Protein AF-A0A2A7HQU2-F1 (afdb_monomer_lite)

pLDDT: mean 87.94, std 14.04, range [43.0, 98.44]

Secondary structure (DSSP, 8-state):
----HHHHHHHHHHHHTTS-HHHHHHHS-HHHHHHHHHHHHHHHHT--HHHHHHHHHHHHHHHHHHHHHHHHHHHHHHTT--

Sequence (82 aa):
MQLTKLEKAIAIGTILSAVTEEELKEYVALEKLQLLVKEIDVLARNTTPNVKKEADISLINKLIDSFLEESKLVESNETIQN

Organism: Bacillus cereus (NCBI:txid1396)

Radius of gyration: 17.2 Å; chains: 1; bounding 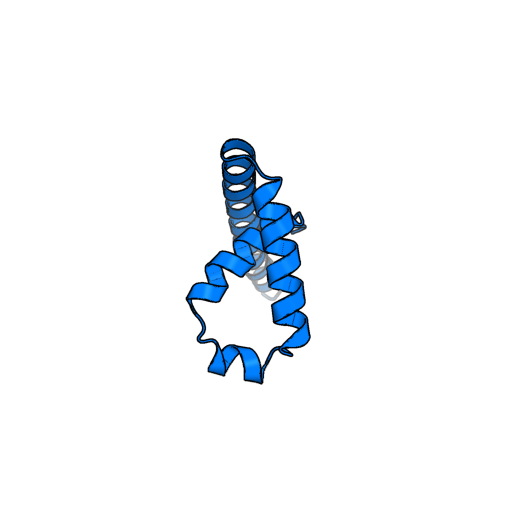box: 51×17×35 Å

Foldseek 3Di:
DDADPLLVLVVCVVCVVVDDPVRCVVPDPPVVVVVSVVSSVVVVVVADPVNNVVSVVVSVVVVVVVVVVVVVVVVVVVVVPD

Structure (mmCIF, N/CA/C/O backbone):
data_AF-A0A2A7HQU2-F1
#
_entry.id   AF-A0A2A7HQU2-F1
#
loop_
_atom_site.group_PDB
_atom_site.id
_atom_site.type_symbol
_atom_site.label_atom_id
_atom_site.label_alt_id
_atom_site.label_comp_id
_atom_site.label_asym_id
_atom_site.label_entity_id
_atom_site.label_seq_id
_atom_site.pdbx_PDB_ins_code
_atom_site.Cartn_x
_atom_site.Cartn_y
_atom_site.Cartn_z
_atom_site.occupancy
_atom_site.B_iso_or_equiv
_atom_site.auth_seq_id
_atom_site.auth_comp_id
_atom_site.auth_asym_id
_atom_site.auth_atom_id
_atom_site.pdbx_PDB_model_num
ATOM 1 N N . MET A 1 1 ? 12.639 -6.021 -1.922 1.00 86.50 1 MET A N 1
ATOM 2 C CA . MET A 1 1 ? 11.864 -5.449 -0.790 1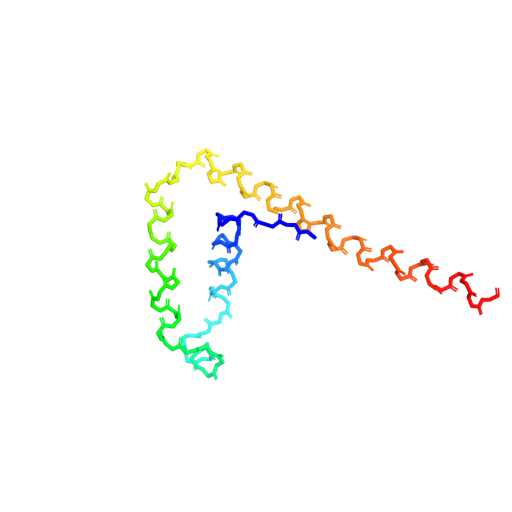.00 86.50 1 MET A CA 1
ATOM 3 C C . MET A 1 1 ? 10.661 -6.325 -0.404 1.00 86.50 1 MET A C 1
ATOM 5 O O . MET A 1 1 ? 9.965 -6.806 -1.289 1.00 86.50 1 MET A O 1
ATOM 9 N N . GLN A 1 2 ? 10.374 -6.498 0.897 1.00 94.69 2 GLN A N 1
ATOM 10 C CA . GLN A 1 2 ? 9.104 -7.064 1.393 1.00 94.69 2 GLN A CA 1
ATOM 11 C C . GLN A 1 2 ? 8.255 -5.977 2.074 1.00 94.69 2 GLN A C 1
ATOM 13 O O . GLN A 1 2 ? 8.722 -5.321 3.004 1.00 94.69 2 GLN A O 1
ATOM 18 N N . LEU A 1 3 ? 7.009 -5.803 1.620 1.00 97.62 3 LEU A N 1
ATOM 19 C CA . LEU A 1 3 ? 6.043 -4.854 2.189 1.00 97.62 3 LEU A CA 1
ATOM 20 C C . LEU A 1 3 ? 4.985 -5.566 3.037 1.00 97.62 3 LEU A C 1
ATOM 22 O O . LEU A 1 3 ? 4.448 -6.607 2.639 1.00 97.62 3 LEU A O 1
ATOM 26 N N . THR A 1 4 ? 4.629 -4.960 4.166 1.00 97.06 4 THR A N 1
ATOM 27 C CA . THR A 1 4 ? 3.488 -5.371 4.990 1.00 97.06 4 THR A CA 1
ATOM 28 C C . THR A 1 4 ? 2.162 -5.104 4.270 1.00 97.06 4 THR A C 1
ATOM 30 O O . THR A 1 4 ? 2.095 -4.375 3.279 1.00 97.06 4 THR A O 1
ATOM 33 N N . LYS A 1 5 ? 1.064 -5.679 4.777 1.00 96.25 5 LYS A N 1
ATOM 34 C CA . LYS A 1 5 ? -0.278 -5.433 4.224 1.00 96.25 5 LYS A CA 1
ATOM 35 C C . LYS A 1 5 ? -0.667 -3.947 4.290 1.00 96.25 5 LYS A C 1
ATOM 37 O O . LYS A 1 5 ? -1.258 -3.448 3.339 1.00 96.25 5 LYS A O 1
ATOM 42 N N . LEU A 1 6 ? -0.293 -3.250 5.367 1.00 97.00 6 LEU A N 1
ATOM 43 C CA . LEU A 1 6 ? -0.545 -1.815 5.540 1.00 97.00 6 LEU A CA 1
ATOM 44 C C . LEU A 1 6 ? 0.262 -0.969 4.560 1.00 97.00 6 LEU A C 1
ATOM 46 O O . LEU A 1 6 ? -0.305 -0.115 3.891 1.00 97.00 6 LEU A O 1
ATOM 50 N N . GLU A 1 7 ? 1.546 -1.264 4.392 1.00 97.75 7 GLU A N 1
ATOM 51 C CA . GLU A 1 7 ? 2.394 -0.565 3.422 1.00 97.75 7 GLU A CA 1
ATOM 52 C C . GLU A 1 7 ? 1.902 -0.756 1.980 1.00 97.75 7 GLU A C 1
ATOM 54 O O . GLU A 1 7 ? 1.853 0.200 1.212 1.00 97.75 7 GLU A O 1
ATOM 59 N N . LYS A 1 8 ? 1.454 -1.968 1.620 1.00 96.75 8 LYS A N 1
ATOM 60 C CA . LYS A 1 8 ? 0.820 -2.221 0.315 1.00 96.75 8 LYS A CA 1
ATOM 61 C C . LYS A 1 8 ? -0.457 -1.400 0.141 1.00 96.75 8 LYS A C 1
ATOM 63 O O . LYS A 1 8 ? -0.649 -0.808 -0.914 1.00 96.75 8 LYS A O 1
ATOM 68 N N . ALA A 1 9 ? -1.316 -1.356 1.160 1.00 95.69 9 ALA A N 1
ATOM 69 C CA . ALA A 1 9 ? -2.549 -0.574 1.120 1.00 95.69 9 ALA A CA 1
ATOM 70 C C . ALA A 1 9 ? -2.273 0.928 0.957 1.00 95.69 9 ALA A C 1
ATOM 72 O O . ALA A 1 9 ? -2.941 1.578 0.158 1.00 95.69 9 ALA A O 1
ATOM 73 N N . ILE A 1 10 ? -1.269 1.458 1.665 1.00 95.12 10 ILE A N 1
ATOM 74 C CA . ILE A 1 10 ? -0.828 2.853 1.539 1.00 95.12 10 ILE A CA 1
ATOM 75 C C . ILE A 1 10 ? -0.348 3.123 0.110 1.00 95.12 10 ILE A C 1
ATOM 77 O O . ILE A 1 10 ? -0.871 4.026 -0.534 1.00 95.12 10 ILE A O 1
ATOM 81 N N . ALA A 1 11 ? 0.576 2.308 -0.412 1.00 95.69 11 ALA A N 1
ATOM 82 C CA . ALA A 1 11 ? 1.116 2.481 -1.760 1.00 95.69 11 ALA A CA 1
ATOM 83 C C . ALA A 1 11 ? 0.015 2.462 -2.831 1.00 95.69 11 ALA A C 1
ATOM 85 O O . ALA A 1 11 ? -0.046 3.365 -3.663 1.00 95.69 11 ALA A O 1
ATOM 86 N N . ILE A 1 12 ? -0.886 1.473 -2.770 1.00 93.88 12 ILE A N 1
ATOM 87 C CA . ILE A 1 12 ? -2.037 1.362 -3.675 1.00 93.88 12 ILE A CA 1
ATOM 88 C C . ILE A 1 12 ? -2.926 2.604 -3.555 1.00 93.88 12 ILE A C 1
ATOM 90 O O . ILE A 1 12 ? -3.246 3.208 -4.571 1.00 93.88 12 ILE A O 1
ATOM 94 N N . GLY A 1 13 ? -3.313 3.007 -2.341 1.00 90.62 13 GLY A N 1
ATOM 95 C CA . GLY A 1 13 ? -4.191 4.161 -2.132 1.00 90.62 13 GLY A CA 1
ATOM 96 C C . GLY A 1 13 ? -3.603 5.465 -2.677 1.00 90.62 13 GLY A C 1
ATOM 97 O O . GLY A 1 13 ? -4.328 6.269 -3.258 1.00 90.62 13 GLY A O 1
ATOM 98 N N . THR A 1 14 ? -2.287 5.650 -2.550 1.00 91.44 14 THR A N 1
ATOM 99 C CA . THR A 1 14 ? -1.577 6.804 -3.109 1.00 91.44 14 THR A CA 1
ATOM 100 C C . THR A 1 14 ? -1.623 6.813 -4.637 1.00 91.44 14 THR A C 1
ATOM 102 O O . THR A 1 14 ? -2.026 7.820 -5.218 1.00 91.44 14 THR A O 1
ATOM 105 N N . ILE A 1 15 ? -1.266 5.707 -5.301 1.00 91.38 15 ILE A N 1
ATOM 106 C CA . ILE A 1 15 ? -1.232 5.657 -6.775 1.00 91.38 15 ILE A CA 1
ATOM 107 C C . ILE A 1 15 ? -2.627 5.632 -7.407 1.00 91.38 15 ILE A C 1
ATOM 109 O O . ILE A 1 15 ? -2.780 6.081 -8.538 1.00 91.38 15 ILE A O 1
ATOM 113 N N . LEU A 1 16 ? -3.649 5.152 -6.686 1.00 86.88 16 LEU A N 1
ATOM 114 C CA . LEU A 1 16 ? -5.022 5.084 -7.196 1.00 86.88 16 LEU A CA 1
ATOM 115 C C . LEU A 1 16 ? -5.546 6.470 -7.587 1.00 86.88 16 LEU A C 1
ATOM 117 O O . LEU A 1 16 ? -6.291 6.596 -8.548 1.00 86.88 16 LEU A O 1
ATOM 121 N N . SER A 1 17 ? -5.119 7.512 -6.865 1.00 80.38 17 SER A N 1
ATOM 122 C CA . SER A 1 17 ? -5.491 8.903 -7.151 1.00 80.38 17 SER A CA 1
ATOM 123 C C . SER A 1 17 ? -4.972 9.432 -8.494 1.00 80.38 17 SER A C 1
ATOM 125 O O . SER A 1 17 ? -5.458 10.457 -8.966 1.00 80.38 17 SER A O 1
ATOM 127 N N . ALA A 1 18 ? -4.008 8.744 -9.112 1.00 89.50 18 ALA A N 1
ATOM 128 C CA . ALA A 1 18 ? -3.405 9.139 -10.379 1.00 89.50 18 ALA A CA 1
ATOM 129 C C . ALA A 1 18 ? -4.074 8.499 -11.609 1.00 89.50 18 ALA A C 1
ATOM 131 O O . ALA A 1 18 ? -3.690 8.829 -12.727 1.00 89.50 18 ALA A O 1
ATOM 132 N N . VAL A 1 19 ? -5.036 7.586 -11.422 1.00 89.81 19 VAL A N 1
ATOM 133 C CA . VAL A 1 19 ? -5.677 6.826 -12.509 1.00 89.81 19 VAL A CA 1
ATOM 134 C C . VAL A 1 19 ? -7.190 6.977 -12.409 1.00 89.81 19 VAL A C 1
ATOM 136 O O . VAL A 1 19 ? -7.757 6.880 -11.319 1.00 89.81 19 VAL A O 1
ATOM 139 N N . THR A 1 20 ? -7.863 7.211 -13.535 1.00 87.62 20 THR A N 1
ATOM 140 C CA . THR A 1 20 ? -9.328 7.280 -13.540 1.00 87.62 20 THR A CA 1
ATOM 141 C C . THR A 1 20 ? -9.946 5.896 -13.344 1.00 87.62 20 THR A C 1
ATOM 143 O O . THR A 1 20 ? -9.350 4.858 -13.633 1.00 87.62 20 THR A O 1
ATOM 146 N N . GLU A 1 21 ? -11.185 5.862 -12.857 1.00 83.81 21 GLU A N 1
ATOM 147 C CA . GLU A 1 21 ? -11.914 4.604 -12.693 1.00 83.81 21 GLU A CA 1
ATOM 148 C C . GLU A 1 21 ? -12.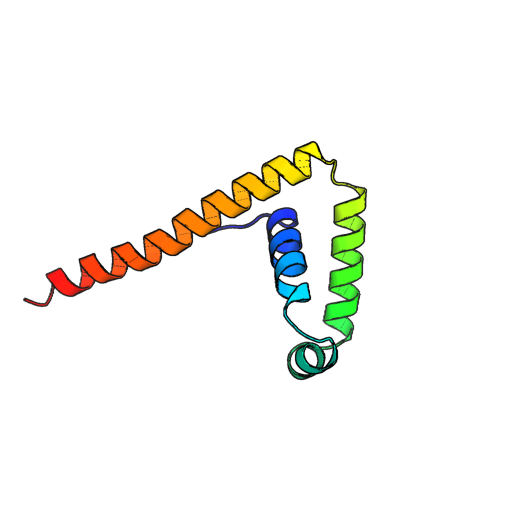123 3.875 -14.034 1.00 83.81 21 GLU A C 1
ATOM 150 O O . GLU A 1 21 ? -12.087 2.645 -14.070 1.00 83.81 21 GLU A O 1
ATOM 155 N N . GLU A 1 22 ? -12.330 4.618 -15.125 1.00 87.44 22 GLU A N 1
ATOM 156 C CA . GLU A 1 22 ? -12.507 4.067 -16.474 1.00 87.44 22 GLU A CA 1
ATOM 157 C C . GLU A 1 22 ? -11.231 3.382 -16.965 1.00 87.44 22 GLU A C 1
ATOM 159 O O . GLU A 1 22 ? -11.283 2.200 -17.296 1.00 87.44 22 GLU A O 1
ATOM 164 N N . GLU A 1 23 ? -10.083 4.062 -16.891 1.00 90.38 23 GLU A N 1
ATOM 165 C CA . GLU A 1 23 ? -8.782 3.479 -17.245 1.00 90.38 23 GLU A CA 1
ATOM 166 C C . GLU A 1 23 ? -8.473 2.249 -16.385 1.00 90.38 23 GLU A C 1
ATOM 168 O O . GLU A 1 23 ? -8.026 1.222 -16.886 1.00 90.38 23 GLU A O 1
ATOM 173 N N . LEU A 1 24 ? -8.749 2.305 -15.080 1.00 88.94 24 LEU A N 1
ATOM 174 C CA . LEU A 1 24 ? -8.432 1.204 -14.175 1.00 88.94 24 LEU A CA 1
ATOM 175 C C . LEU A 1 24 ? -9.253 -0.064 -14.472 1.00 88.94 24 LEU A C 1
ATOM 177 O O . LEU A 1 24 ? -8.728 -1.175 -14.355 1.00 88.94 24 LEU A O 1
ATOM 181 N N . LYS A 1 25 ? -10.522 0.086 -14.870 1.00 87.25 25 LYS A N 1
ATOM 182 C CA . LYS A 1 25 ? -11.422 -1.032 -15.202 1.00 87.25 25 LYS A CA 1
ATOM 183 C C . LYS A 1 25 ? -11.004 -1.797 -16.458 1.00 87.25 25 LYS A C 1
ATOM 185 O O . LYS A 1 25 ? -11.365 -2.966 -16.581 1.00 87.25 25 LYS A O 1
ATOM 190 N N . GLU A 1 26 ? -10.238 -1.185 -17.361 1.00 91.25 26 GLU A N 1
ATOM 191 C CA . GLU A 1 26 ? -9.709 -1.864 -18.554 1.00 91.25 26 GLU A CA 1
ATOM 192 C C . GLU A 1 26 ? -8.645 -2.916 -18.205 1.00 91.25 26 GLU A C 1
ATOM 194 O O . GLU A 1 26 ? -8.524 -3.934 -18.889 1.00 91.25 26 GLU A O 1
ATOM 199 N N . TYR A 1 27 ? -7.904 -2.710 -17.111 1.00 90.12 27 TYR A N 1
ATOM 200 C CA . TYR A 1 27 ? -6.789 -3.574 -16.702 1.00 90.12 27 TYR A CA 1
ATOM 201 C C . TYR A 1 27 ? -7.087 -4.403 -15.448 1.00 90.12 27 TYR A C 1
ATOM 203 O O . TYR A 1 27 ? -6.450 -5.434 -15.210 1.00 90.12 27 TYR A O 1
ATOM 211 N N . VAL A 1 28 ? -8.045 -3.972 -14.621 1.00 90.44 28 VAL A N 1
ATOM 212 C CA . VAL A 1 28 ? -8.368 -4.607 -13.342 1.00 90.44 28 VAL A CA 1
ATOM 213 C C . VAL A 1 28 ? -9.854 -4.935 -13.268 1.00 90.44 28 VAL A C 1
ATOM 215 O O . VAL A 1 28 ? -10.710 -4.058 -13.321 1.00 90.44 28 VAL A O 1
ATOM 218 N N . ALA A 1 29 ? -10.156 -6.221 -13.063 1.00 92.69 29 ALA A N 1
ATOM 219 C CA . ALA A 1 29 ? -11.521 -6.697 -12.866 1.00 92.69 29 ALA A CA 1
ATOM 220 C C . ALA A 1 29 ? -12.215 -5.961 -11.708 1.00 92.69 29 ALA A C 1
ATOM 222 O O . ALA A 1 29 ? -11.652 -5.826 -10.613 1.00 92.69 29 ALA A O 1
ATOM 223 N N . LEU A 1 30 ? -13.461 -5.538 -11.932 1.00 88.56 30 LEU A N 1
ATOM 224 C CA . LEU A 1 30 ? -14.234 -4.751 -10.973 1.00 88.56 30 LEU A CA 1
ATOM 225 C C . LEU A 1 30 ? -14.391 -5.472 -9.626 1.00 88.56 30 LEU A C 1
ATOM 227 O O . LEU A 1 30 ? -14.315 -4.845 -8.569 1.00 88.56 30 LEU A O 1
ATOM 231 N N . GLU A 1 31 ? -14.529 -6.797 -9.641 1.00 91.81 31 GLU A N 1
ATOM 232 C CA . GLU A 1 31 ? -14.636 -7.627 -8.439 1.00 91.81 31 GLU A CA 1
ATOM 233 C C . GLU A 1 31 ? -13.375 -7.517 -7.571 1.00 91.81 31 GLU A C 1
ATOM 235 O O . GLU A 1 31 ? -13.466 -7.447 -6.344 1.00 91.81 31 GLU A O 1
ATOM 240 N N . LYS A 1 32 ? -12.189 -7.440 -8.193 1.00 92.38 32 LYS A N 1
ATOM 241 C CA . LYS A 1 32 ? -10.923 -7.257 -7.467 1.00 92.38 32 LYS A CA 1
ATOM 242 C C . LYS A 1 32 ? -10.848 -5.878 -6.820 1.00 92.38 32 LYS A C 1
ATOM 244 O O . LYS A 1 32 ? -10.396 -5.784 -5.681 1.00 92.38 32 LYS A O 1
ATOM 249 N N . LEU A 1 33 ? -11.320 -4.833 -7.503 1.00 89.12 33 LEU A N 1
ATOM 250 C CA . LEU A 1 33 ? -11.369 -3.474 -6.951 1.00 89.12 33 LEU A CA 1
ATOM 251 C C . LEU A 1 33 ? -12.307 -3.397 -5.742 1.00 89.12 33 LEU A C 1
ATOM 253 O O . LEU A 1 33 ? -11.939 -2.849 -4.706 1.00 89.12 33 LEU A O 1
ATOM 257 N N . GLN A 1 34 ? -13.485 -4.017 -5.828 1.00 90.62 34 GLN A N 1
ATOM 258 C CA . GLN A 1 34 ? -14.428 -4.061 -4.708 1.00 90.62 34 GLN A CA 1
ATOM 259 C C . GLN A 1 34 ? -13.859 -4.806 -3.494 1.00 90.62 34 GLN A C 1
ATOM 261 O O . GLN A 1 34 ? -14.040 -4.367 -2.357 1.00 90.62 34 GLN A O 1
ATOM 266 N N . LEU A 1 35 ? -13.168 -5.929 -3.716 1.00 93.81 35 LEU A N 1
ATOM 267 C CA . LEU A 1 35 ? -12.491 -6.664 -2.644 1.00 93.81 35 LEU A CA 1
ATOM 268 C C . LEU A 1 35 ? -11.363 -5.835 -2.019 1.00 93.81 35 LEU A C 1
ATOM 270 O O . LEU A 1 35 ? -11.261 -5.771 -0.797 1.00 93.81 35 LEU A O 1
ATOM 274 N N . LEU A 1 36 ? -10.564 -5.152 -2.840 1.00 91.81 36 LEU A N 1
ATOM 275 C CA . LEU A 1 36 ? -9.489 -4.276 -2.381 1.00 91.81 36 LEU A CA 1
ATOM 276 C C . LEU A 1 36 ? -10.013 -3.143 -1.489 1.00 91.81 36 LEU A C 1
ATOM 278 O O . LEU A 1 36 ? -9.474 -2.933 -0.405 1.00 91.81 36 LEU A O 1
ATOM 282 N N . VAL A 1 37 ? -11.081 -2.453 -1.904 1.00 91.19 37 VAL A N 1
ATOM 283 C CA . VAL A 1 37 ? -11.692 -1.370 -1.114 1.00 91.19 37 VAL A CA 1
ATOM 284 C C . VAL A 1 37 ? -12.156 -1.883 0.250 1.00 91.19 37 VAL A C 1
ATOM 286 O O . VAL A 1 37 ? -11.857 -1.258 1.266 1.00 91.19 37 VAL A O 1
ATOM 289 N N . LYS A 1 38 ? -12.817 -3.049 0.299 1.00 94.44 38 LYS A N 1
ATOM 290 C CA . LYS A 1 38 ? -13.249 -3.672 1.564 1.00 94.44 38 LYS A CA 1
ATOM 291 C C . LYS A 1 38 ? -12.068 -3.965 2.490 1.00 94.44 38 LYS A C 1
ATOM 293 O O . LYS A 1 38 ? -12.130 -3.668 3.681 1.00 94.44 38 LYS A O 1
ATOM 298 N N . GLU A 1 39 ? -10.988 -4.521 1.949 1.00 95.38 39 GLU A N 1
ATOM 299 C CA . GLU A 1 39 ? -9.794 -4.858 2.727 1.00 95.38 39 GLU A CA 1
ATOM 300 C C . GLU A 1 39 ? -9.061 -3.613 3.244 1.00 95.38 39 GLU A C 1
ATOM 302 O O . GLU A 1 39 ? -8.617 -3.601 4.394 1.00 95.38 39 GLU A O 1
ATOM 307 N N . ILE A 1 40 ? -8.957 -2.556 2.432 1.00 94.06 40 ILE A N 1
ATOM 308 C CA . ILE A 1 40 ? -8.349 -1.281 2.840 1.00 94.06 40 ILE A CA 1
ATOM 309 C C . ILE A 1 40 ? -9.178 -0.618 3.941 1.00 94.06 40 ILE A C 1
ATOM 311 O O . ILE A 1 40 ? -8.611 -0.146 4.921 1.00 94.06 40 ILE A O 1
ATOM 315 N N . ASP A 1 41 ? -10.503 -0.618 3.822 1.00 93.31 41 ASP A N 1
ATOM 316 C CA . ASP A 1 41 ? -11.410 -0.027 4.808 1.00 93.31 41 ASP A CA 1
ATOM 317 C C . ASP A 1 41 ? -11.338 -0.748 6.170 1.00 93.31 41 ASP A C 1
ATOM 319 O O . ASP A 1 41 ? -11.221 -0.121 7.227 1.00 93.31 41 ASP A O 1
ATOM 323 N N . VAL A 1 42 ? -11.288 -2.087 6.166 1.00 95.06 42 VAL A N 1
ATOM 324 C CA . VAL A 1 42 ? -11.017 -2.876 7.382 1.00 95.06 42 VAL A CA 1
ATOM 325 C C . VAL A 1 42 ? -9.660 -2.516 7.984 1.00 95.06 42 VAL A C 1
ATOM 327 O O . VAL A 1 42 ? -9.540 -2.381 9.203 1.00 95.06 42 VAL A O 1
ATOM 330 N N . LEU A 1 43 ? -8.631 -2.356 7.155 1.00 95.06 43 LEU A N 1
ATOM 331 C CA . LEU A 1 43 ? -7.290 -2.033 7.628 1.00 95.06 43 LEU A CA 1
ATOM 332 C C . LEU A 1 43 ? -7.217 -0.618 8.215 1.00 95.06 43 LEU A C 1
ATOM 334 O O . LEU A 1 43 ? -6.631 -0.433 9.280 1.00 95.06 43 LEU A O 1
ATOM 338 N N . ALA A 1 44 ? -7.863 0.354 7.571 1.00 90.88 44 ALA A N 1
ATOM 339 C CA . ALA A 1 44 ? -7.934 1.739 8.019 1.00 90.88 44 ALA A CA 1
ATOM 340 C C . ALA A 1 44 ? -8.623 1.860 9.384 1.00 90.88 44 ALA A C 1
ATOM 342 O O . ALA A 1 44 ? -8.091 2.518 10.274 1.00 90.88 44 ALA A O 1
ATOM 343 N N . ARG A 1 45 ? -9.745 1.155 9.597 1.00 93.88 45 ARG A N 1
ATOM 344 C CA . ARG A 1 45 ? -10.444 1.135 10.898 1.00 93.88 45 ARG A CA 1
ATOM 345 C C . ARG A 1 45 ? -9.597 0.598 12.051 1.00 93.88 45 ARG A C 1
ATOM 347 O O . ARG A 1 45 ? -9.789 1.013 13.188 1.00 93.88 45 ARG A O 1
ATOM 354 N N . ASN A 1 46 ? -8.685 -0.329 11.765 1.00 94.38 46 ASN A N 1
ATOM 355 C CA . ASN A 1 46 ? -7.837 -0.972 12.769 1.00 94.38 46 ASN A CA 1
ATOM 356 C C . ASN A 1 46 ? -6.471 -0.288 12.941 1.00 94.38 46 ASN A C 1
ATOM 358 O O . ASN A 1 46 ? -5.663 -0.729 13.757 1.00 94.38 46 ASN A O 1
ATOM 362 N N . THR A 1 47 ? -6.191 0.769 12.176 1.00 96.50 47 THR A N 1
ATOM 363 C CA . THR A 1 47 ? -4.889 1.439 12.170 1.00 96.50 47 THR A CA 1
ATOM 364 C C . THR A 1 47 ? -4.991 2.791 12.864 1.00 96.50 47 THR A C 1
ATOM 366 O O . THR A 1 47 ? -5.768 3.655 12.466 1.00 96.50 47 THR A O 1
ATOM 369 N N . THR A 1 48 ? -4.175 3.006 13.896 1.00 97.62 48 THR A N 1
ATOM 370 C CA . THR A 1 48 ? -4.093 4.313 14.561 1.00 97.62 48 THR A CA 1
ATOM 371 C C . THR A 1 48 ? -3.241 5.293 13.741 1.00 97.62 48 THR A C 1
ATOM 373 O O . THR A 1 48 ? -2.380 4.859 12.970 1.00 97.62 48 THR A O 1
ATOM 376 N N . PRO A 1 49 ? -3.393 6.618 13.930 1.00 96.94 49 PRO A N 1
ATOM 377 C CA . PRO A 1 49 ? -2.566 7.605 13.230 1.00 96.94 49 PRO A CA 1
ATOM 378 C C . PRO A 1 49 ? -1.056 7.404 13.427 1.00 96.94 49 PRO A C 1
ATOM 380 O O . PRO A 1 49 ? -0.288 7.575 12.483 1.00 96.94 49 PRO A O 1
ATOM 383 N N . ASN A 1 50 ? -0.627 6.992 14.627 1.00 98.00 50 ASN A N 1
ATOM 384 C CA . ASN A 1 50 ? 0.786 6.729 14.915 1.00 98.00 50 ASN A CA 1
ATOM 385 C C . ASN A 1 50 ? 1.299 5.499 14.157 1.00 98.00 50 ASN A C 1
ATOM 387 O O . ASN A 1 50 ? 2.335 5.587 13.506 1.00 98.00 50 ASN A O 1
ATOM 391 N N . VAL A 1 51 ? 0.541 4.394 14.160 1.00 97.94 51 VAL A N 1
ATOM 392 C CA . VAL A 1 51 ? 0.896 3.182 13.397 1.00 97.94 51 VAL A CA 1
ATOM 393 C C . VAL A 1 51 ? 0.950 3.486 11.901 1.00 97.94 51 VAL A C 1
ATOM 395 O O . VAL A 1 51 ? 1.866 3.043 11.212 1.00 97.94 51 VAL A O 1
ATOM 398 N N . LYS A 1 52 ? 0.006 4.290 11.392 1.00 96.75 52 LYS A N 1
ATOM 399 C CA . LYS A 1 52 ? 0.040 4.736 9.997 1.00 96.75 52 LYS A CA 1
ATOM 400 C C . LYS A 1 52 ? 1.314 5.527 9.703 1.00 96.75 52 LYS A C 1
ATOM 402 O O . LYS A 1 52 ? 1.980 5.231 8.721 1.00 96.75 52 LYS A O 1
ATOM 407 N N . LYS A 1 53 ? 1.671 6.498 10.548 1.00 97.94 53 LYS A N 1
ATOM 408 C CA . LYS A 1 53 ? 2.877 7.319 10.366 1.00 97.94 53 LYS A CA 1
ATOM 409 C C . LYS A 1 53 ? 4.151 6.469 10.346 1.00 97.94 53 LYS A C 1
ATOM 411 O O . LYS A 1 53 ? 5.022 6.701 9.514 1.00 97.94 53 LYS A O 1
ATOM 416 N N . GLU A 1 54 ? 4.261 5.488 11.237 1.00 98.19 54 GLU A N 1
ATOM 417 C CA . GLU A 1 54 ? 5.391 4.550 11.251 1.00 98.19 54 GLU A CA 1
ATOM 418 C C . GLU A 1 54 ? 5.448 3.709 9.970 1.00 98.19 54 GLU A C 1
ATOM 420 O O . GLU A 1 54 ? 6.518 3.559 9.381 1.00 98.19 54 GLU A O 1
ATOM 425 N N . ALA A 1 55 ? 4.298 3.219 9.497 1.00 98.00 55 ALA A N 1
ATOM 426 C CA . ALA A 1 55 ? 4.207 2.484 8.241 1.00 98.00 55 ALA A CA 1
ATOM 427 C C . ALA A 1 55 ? 4.537 3.360 7.021 1.00 98.00 55 ALA A C 1
ATOM 429 O O . ALA A 1 55 ? 5.222 2.887 6.120 1.00 98.00 55 ALA A O 1
ATOM 430 N N . ASP A 1 56 ? 4.112 4.628 7.001 1.00 97.94 56 ASP A N 1
ATOM 431 C CA . ASP A 1 56 ? 4.456 5.585 5.942 1.00 97.94 56 ASP A CA 1
ATOM 432 C C . ASP A 1 56 ? 5.985 5.781 5.880 1.00 97.94 56 ASP A C 1
ATOM 434 O O . ASP A 1 56 ? 6.585 5.663 4.813 1.00 97.94 56 ASP A O 1
ATOM 438 N N . ILE A 1 57 ? 6.636 6.022 7.027 1.00 98.44 57 ILE A N 1
ATOM 439 C CA . ILE A 1 57 ? 8.097 6.198 7.108 1.00 98.44 57 ILE A CA 1
ATOM 440 C C . ILE A 1 57 ? 8.826 4.914 6.687 1.00 98.44 57 ILE A C 1
ATOM 442 O O . ILE A 1 57 ? 9.785 4.976 5.917 1.00 98.44 57 ILE A O 1
ATOM 446 N N . SER A 1 58 ? 8.368 3.749 7.162 1.00 98.31 58 SER A N 1
ATOM 447 C CA . SER A 1 58 ? 8.968 2.459 6.804 1.00 98.31 58 SER A CA 1
ATOM 448 C C . SER A 1 58 ? 8.836 2.167 5.308 1.00 98.31 58 SER A C 1
ATOM 450 O O . SER A 1 58 ? 9.819 1.771 4.680 1.00 98.31 58 SER A O 1
ATOM 452 N N . LEU A 1 59 ? 7.665 2.431 4.720 1.00 98.38 59 LEU A N 1
ATOM 453 C CA . LEU A 1 59 ? 7.427 2.293 3.287 1.00 98.38 59 LEU A CA 1
ATOM 454 C C . LEU A 1 59 ? 8.361 3.198 2.481 1.00 98.38 59 LEU A C 1
ATOM 456 O O . LEU A 1 59 ? 9.001 2.713 1.553 1.00 98.38 59 LEU A O 1
ATOM 460 N N . ILE A 1 60 ? 8.473 4.480 2.846 1.00 97.81 60 ILE A N 1
ATOM 461 C CA . ILE A 1 60 ? 9.359 5.435 2.162 1.00 97.81 60 ILE A CA 1
ATOM 462 C C . ILE A 1 60 ? 10.804 4.935 2.186 1.00 97.81 60 ILE A C 1
ATOM 464 O O . ILE A 1 60 ? 11.436 4.879 1.135 1.00 97.81 60 ILE A O 1
ATOM 468 N N . ASN A 1 61 ? 11.312 4.525 3.352 1.00 97.62 61 ASN A N 1
ATOM 469 C CA . ASN A 1 61 ? 12.682 4.028 3.465 1.00 97.62 61 ASN A CA 1
ATOM 470 C C . ASN A 1 61 ? 12.914 2.808 2.565 1.00 97.62 61 ASN A C 1
ATOM 472 O O . ASN A 1 61 ? 13.863 2.780 1.792 1.00 97.62 61 ASN A O 1
ATOM 476 N N . LYS A 1 62 ? 12.010 1.823 2.610 1.00 97.25 62 LYS A N 1
ATOM 477 C CA . LYS A 1 62 ? 12.144 0.608 1.799 1.00 97.25 62 LYS A CA 1
ATOM 478 C C . LYS A 1 62 ? 12.054 0.888 0.294 1.00 97.25 62 LYS A C 1
ATOM 480 O O . LYS A 1 62 ? 12.735 0.223 -0.481 1.00 97.25 62 LYS A O 1
ATOM 485 N N . LEU A 1 63 ? 11.218 1.844 -0.120 1.00 96.44 63 LEU A N 1
ATOM 486 C CA . LEU A 1 63 ? 11.122 2.266 -1.518 1.00 96.44 63 LEU A CA 1
ATOM 487 C C . LEU A 1 63 ? 12.402 2.968 -1.977 1.00 96.44 63 LEU A C 1
ATOM 489 O O . LEU A 1 63 ? 12.878 2.665 -3.065 1.00 96.44 63 LEU A O 1
ATOM 493 N N . ILE A 1 64 ? 12.974 3.852 -1.151 1.00 95.75 64 ILE A N 1
ATOM 494 C CA . ILE A 1 64 ? 14.265 4.498 -1.430 1.00 95.75 64 ILE A CA 1
ATOM 495 C C . ILE A 1 64 ? 15.365 3.443 -1.565 1.00 95.75 64 ILE A C 1
ATOM 497 O O . ILE A 1 64 ? 16.069 3.443 -2.570 1.00 95.75 64 ILE A O 1
ATOM 501 N N . ASP A 1 65 ? 15.477 2.521 -0.604 1.00 95.19 65 ASP A N 1
ATOM 502 C CA . ASP A 1 65 ? 16.485 1.456 -0.636 1.00 95.19 65 ASP A CA 1
ATOM 503 C C . ASP A 1 65 ? 16.346 0.611 -1.910 1.00 95.19 65 ASP A C 1
ATOM 505 O O . ASP A 1 65 ? 17.308 0.460 -2.658 1.00 95.19 65 ASP A O 1
ATOM 509 N N . SER A 1 66 ? 15.130 0.142 -2.214 1.00 94.56 66 SER A N 1
ATOM 510 C CA . SER A 1 66 ? 14.857 -0.665 -3.411 1.00 94.56 66 SER A CA 1
ATOM 511 C C . SER A 1 66 ? 15.184 0.085 -4.705 1.00 94.56 66 SER A C 1
ATOM 513 O O . SER A 1 66 ? 15.756 -0.496 -5.621 1.00 94.56 66 SER A O 1
ATOM 515 N N . PHE A 1 67 ? 14.841 1.373 -4.786 1.00 94.00 67 PHE A N 1
ATOM 516 C CA . PHE A 1 67 ? 15.095 2.197 -5.968 1.00 94.00 67 PHE A CA 1
ATOM 517 C C . PHE A 1 67 ? 16.597 2.457 -6.179 1.00 94.00 67 PHE A C 1
ATOM 519 O O . PHE A 1 67 ? 17.099 2.431 -7.303 1.00 94.00 67 PHE A O 1
ATOM 526 N N . LEU A 1 68 ? 17.345 2.683 -5.096 1.00 93.25 68 LEU A N 1
ATOM 527 C CA . LEU A 1 68 ? 18.790 2.914 -5.158 1.00 93.25 68 LEU A CA 1
ATOM 528 C C . LEU A 1 68 ? 19.591 1.620 -5.376 1.00 93.25 68 LEU A C 1
ATOM 530 O O . LEU A 1 68 ? 20.652 1.663 -6.001 1.00 93.25 68 LEU A O 1
ATOM 534 N N . GLU A 1 69 ? 19.104 0.470 -4.903 1.00 91.81 69 GLU A N 1
ATOM 535 C CA . GLU A 1 69 ? 19.685 -0.847 -5.204 1.00 91.81 69 GLU A CA 1
ATOM 536 C C . GLU A 1 69 ? 19.687 -1.130 -6.712 1.00 91.81 69 GLU A C 1
ATOM 538 O O . GLU A 1 6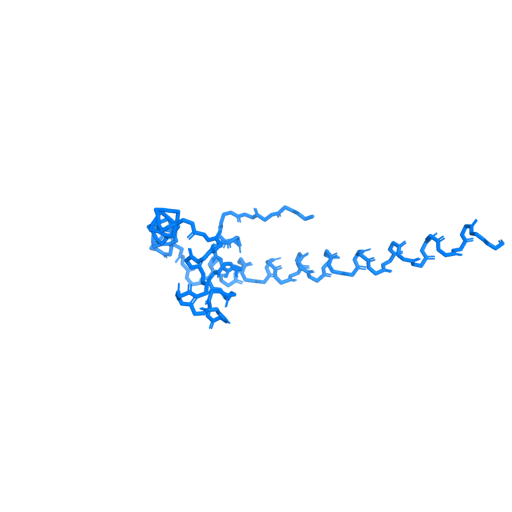9 ? 20.707 -1.564 -7.252 1.00 91.81 69 GLU A O 1
ATOM 543 N N . GLU A 1 70 ? 18.594 -0.808 -7.410 1.00 80.44 70 GLU A N 1
ATOM 544 C CA . GLU A 1 70 ? 18.499 -0.945 -8.870 1.00 80.44 70 GLU A CA 1
ATOM 545 C C . GLU A 1 70 ? 19.562 -0.106 -9.595 1.00 80.44 70 GLU A C 1
ATOM 547 O O . GLU A 1 70 ? 20.130 -0.558 -10.586 1.00 80.44 70 GLU A O 1
ATOM 552 N N . SER A 1 71 ? 19.908 1.068 -9.059 1.00 78.19 71 SER A N 1
ATOM 553 C CA . SER A 1 71 ? 20.943 1.942 -9.630 1.00 78.19 71 SER A CA 1
ATOM 554 C C . SER A 1 71 ? 22.362 1.385 -9.439 1.00 78.19 71 SER A C 1
ATOM 556 O O . SER A 1 71 ? 23.192 1.464 -10.340 1.00 78.19 71 SER A O 1
ATOM 558 N N . LYS A 1 72 ? 22.649 0.765 -8.286 1.00 68.38 72 LYS A N 1
ATOM 559 C CA . LYS A 1 72 ? 23.972 0.179 -7.975 1.00 68.38 72 LYS A CA 1
ATOM 560 C C . LYS A 1 72 ? 24.285 -1.084 -8.786 1.00 68.38 72 LYS A C 1
ATOM 562 O O . LYS A 1 72 ? 25.452 -1.380 -9.054 1.00 68.38 72 LYS A O 1
ATOM 567 N N . LEU A 1 73 ? 23.259 -1.840 -9.178 1.00 57.38 73 LEU A N 1
ATOM 568 C CA . LEU A 1 73 ? 23.423 -3.015 -10.041 1.00 57.38 73 LEU A CA 1
ATOM 569 C C . LEU A 1 73 ? 23.851 -2.636 -11.469 1.00 57.38 73 LEU A C 1
ATOM 571 O O . LEU A 1 73 ? 24.514 -3.435 -12.129 1.00 57.38 73 LEU A O 1
ATOM 575 N N . VAL A 1 74 ? 23.533 -1.420 -11.927 1.00 55.94 74 VAL A N 1
ATOM 576 C CA . VAL A 1 74 ? 23.951 -0.917 -13.246 1.00 55.94 74 VAL A CA 1
ATOM 577 C C . VAL A 1 74 ? 25.462 -0.652 -13.274 1.00 55.94 74 VAL A C 1
ATOM 579 O O . VAL A 1 74 ? 26.145 -1.163 -14.156 1.00 55.94 74 VAL A O 1
ATOM 582 N N . GLU A 1 75 ? 26.019 0.009 -12.253 1.00 54.97 75 GLU A N 1
ATOM 583 C CA . GLU A 1 75 ? 27.468 0.292 -12.165 1.00 54.97 75 GLU A CA 1
ATOM 584 C C . GLU A 1 75 ? 28.323 -0.988 -12.042 1.00 54.97 75 GLU A C 1
ATOM 586 O O . GLU A 1 75 ? 29.429 -1.090 -12.582 1.00 54.97 75 GLU A O 1
ATOM 591 N N . SER A 1 76 ? 27.794 -2.007 -11.360 1.00 55.06 76 SER A N 1
ATOM 592 C CA . SER A 1 76 ? 28.505 -3.272 -11.126 1.00 55.06 76 SER A CA 1
ATOM 593 C C . SER A 1 76 ? 28.608 -4.142 -12.388 1.00 55.06 76 SER A C 1
ATOM 595 O O . SER A 1 76 ? 29.565 -4.900 -12.533 1.00 55.06 76 SER A O 1
ATOM 597 N N . ASN A 1 77 ? 27.647 -4.027 -13.311 1.00 52.91 77 ASN A N 1
ATOM 598 C CA . ASN A 1 77 ? 27.622 -4.800 -14.556 1.00 52.91 77 ASN A CA 1
ATOM 599 C C . ASN A 1 77 ? 28.429 -4.147 -15.691 1.00 52.91 77 ASN A C 1
ATOM 601 O O . ASN A 1 77 ? 28.943 -4.862 -16.548 1.00 52.91 77 ASN A O 1
ATOM 605 N N . GLU A 1 78 ? 28.598 -2.822 -15.686 1.00 55.44 78 GLU A N 1
ATOM 606 C CA . GLU A 1 78 ? 29.421 -2.116 -16.683 1.00 55.44 78 GLU A CA 1
ATOM 607 C C . GLU A 1 78 ? 30.930 -2.308 -16.453 1.00 55.44 78 GLU A C 1
ATOM 609 O O . GLU A 1 78 ? 31.719 -2.268 -17.395 1.00 55.44 78 GLU A O 1
ATOM 614 N N . THR A 1 79 ? 31.347 -2.601 -15.218 1.00 50.34 79 THR A N 1
ATOM 615 C CA . THR A 1 79 ? 32.771 -2.774 -14.872 1.00 50.34 79 THR A CA 1
ATOM 616 C C . THR A 1 79 ? 33.322 -4.165 -15.237 1.00 50.34 79 THR A C 1
ATOM 618 O O . THR A 1 79 ? 34.530 -4.369 -15.236 1.00 50.34 79 THR A O 1
ATOM 621 N N . ILE A 1 80 ? 32.461 -5.139 -15.566 1.00 53.88 80 ILE A N 1
ATOM 622 C CA . ILE A 1 80 ? 32.873 -6.522 -15.892 1.00 53.88 80 ILE A CA 1
ATOM 623 C C . ILE A 1 80 ? 33.101 -6.714 -17.408 1.00 53.88 80 ILE A C 1
ATOM 625 O O . ILE A 1 80 ? 33.637 -7.738 -17.827 1.00 53.88 80 ILE A O 1
ATOM 629 N N . GLN A 1 81 ? 32.735 -5.736 -18.247 1.00 50.47 81 GLN A N 1
ATOM 630 C CA . GLN A 1 81 ? 32.841 -5.840 -19.711 1.00 50.47 81 GLN A CA 1
ATOM 631 C C . GLN A 1 81 ? 33.954 -4.995 -20.360 1.00 50.47 81 GLN A C 1
ATOM 633 O O . GLN A 1 81 ? 33.982 -4.920 -21.588 1.00 50.47 81 GLN A O 1
ATOM 638 N N . ASN A 1 82 ? 34.883 -4.419 -19.586 1.00 43.00 82 ASN A N 1
ATOM 639 C CA . ASN A 1 82 ? 36.072 -3.728 -20.114 1.00 4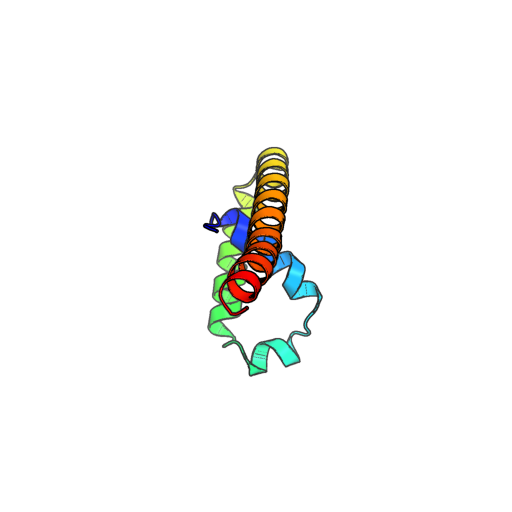3.00 82 ASN A CA 1
ATOM 640 C C . ASN A 1 82 ? 37.377 -4.426 -19.725 1.00 43.00 82 ASN A C 1
ATOM 642 O O . ASN A 1 82 ? 37.566 -4.689 -18.517 1.00 4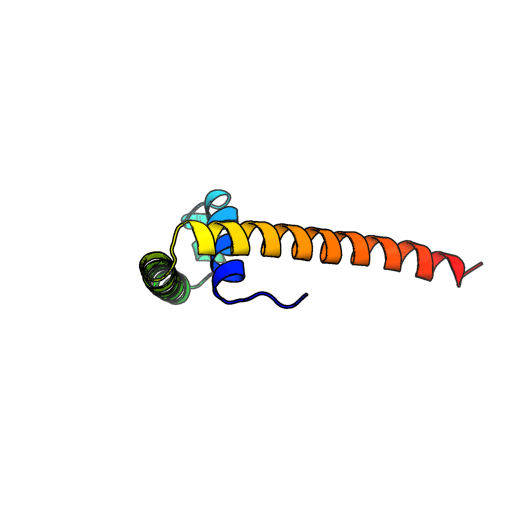3.00 82 ASN A O 1
#